Protein AF-A0A945CBU0-F1 (afdb_monomer_lite)

Sequence (86 aa):
YFLGYNLSLTDLWLIEALAQLIRNASFFIPLSIGAQEGGLLLIFTALGLPGTLGITVSFVRRIKELLWVCLGLAIGW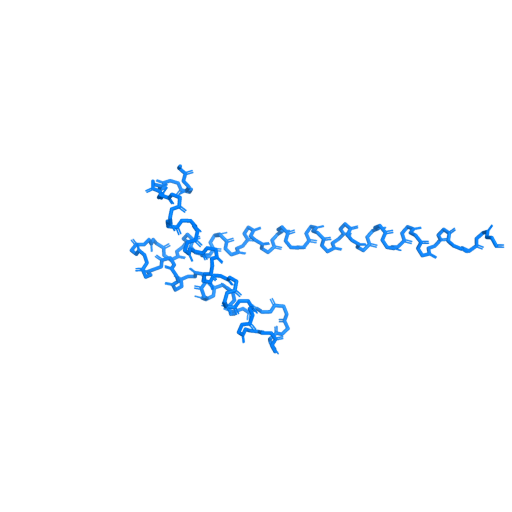GIAFNQKEL

Structure (mmCIF, N/CA/C/O backbone):
data_AF-A0A945CBU0-F1
#
_entry.id   AF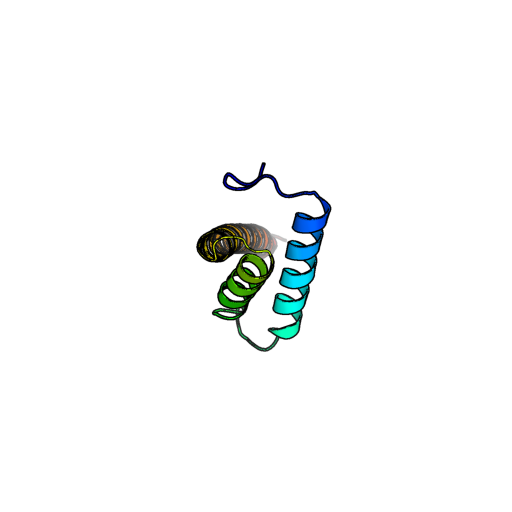-A0A945CBU0-F1
#
loop_
_atom_site.group_PDB
_atom_site.id
_atom_site.type_symbol
_atom_site.label_atom_id
_atom_site.label_alt_id
_atom_site.label_comp_id
_atom_site.label_asym_id
_atom_site.label_entity_id
_atom_site.label_seq_id
_atom_site.pdbx_PDB_ins_code
_atom_site.Cartn_x
_atom_site.Cartn_y
_atom_site.Cartn_z
_atom_site.occupancy
_atom_site.B_iso_or_equiv
_atom_site.auth_seq_id
_atom_site.auth_comp_id
_atom_site.auth_asym_id
_atom_site.auth_atom_id
_atom_site.pdbx_PDB_model_num
ATOM 1 N N . TYR A 1 1 ? -6.676 14.976 9.352 1.00 57.72 1 TYR A N 1
ATOM 2 C CA . TYR A 1 1 ? -7.917 14.522 8.694 1.00 57.72 1 TYR A CA 1
ATOM 3 C C . TYR A 1 1 ? -7.537 13.542 7.594 1.00 57.72 1 TYR A C 1
ATOM 5 O O . TYR A 1 1 ? -6.801 13.928 6.695 1.00 57.72 1 TYR A O 1
ATOM 13 N N . PHE A 1 2 ? -7.940 12.277 7.692 1.00 70.62 2 PHE A N 1
ATOM 14 C CA . PHE A 1 2 ? -7.569 11.212 6.755 1.00 70.62 2 PHE A CA 1
ATOM 15 C C . PHE A 1 2 ? -8.836 10.468 6.327 1.00 70.62 2 PHE A C 1
ATOM 17 O O . PHE A 1 2 ? -9.507 9.885 7.171 1.00 70.62 2 PHE A O 1
ATOM 24 N N . LEU A 1 3 ? -9.199 10.542 5.039 1.00 71.56 3 LEU A N 1
ATOM 25 C CA . LEU A 1 3 ? -10.401 9.900 4.473 1.00 71.56 3 LEU A CA 1
ATOM 26 C C . LEU A 1 3 ? -11.701 10.142 5.279 1.00 71.56 3 LEU A C 1
ATOM 28 O O . LEU A 1 3 ? -12.520 9.242 5.427 1.00 71.56 3 LEU A O 1
ATOM 32 N N . GLY A 1 4 ? -11.890 11.346 5.827 1.00 77.31 4 GLY A N 1
ATOM 33 C CA . GLY A 1 4 ? -13.077 11.674 6.633 1.00 77.31 4 GLY A CA 1
ATOM 34 C C . GLY A 1 4 ? -12.945 11.405 8.136 1.00 77.31 4 GLY A C 1
ATOM 35 O O . GLY A 1 4 ? -13.844 11.763 8.888 1.00 77.31 4 GLY A O 1
ATOM 36 N N . TYR A 1 5 ? -11.829 10.825 8.591 1.00 79.38 5 TYR A N 1
ATOM 37 C CA . TYR A 1 5 ? -11.594 10.475 9.993 1.00 79.38 5 TYR A CA 1
ATOM 38 C C . TYR A 1 5 ? -10.486 11.326 10.630 1.00 79.38 5 TYR A C 1
ATOM 40 O O . TYR A 1 5 ? -9.470 11.670 10.010 1.00 79.38 5 TYR A O 1
ATOM 48 N N . ASN A 1 6 ? -10.677 11.668 11.904 1.00 82.88 6 ASN A N 1
ATOM 49 C CA . ASN A 1 6 ? -9.664 12.316 12.732 1.00 82.88 6 ASN A CA 1
ATOM 50 C C . ASN A 1 6 ? -8.763 11.252 13.361 1.00 82.88 6 ASN A C 1
ATOM 52 O O . ASN A 1 6 ? -9.003 10.814 14.479 1.00 82.88 6 ASN A O 1
ATOM 56 N N . LEU A 1 7 ? -7.746 10.829 12.614 1.00 85.75 7 LEU A N 1
ATOM 57 C CA . LEU A 1 7 ? -6.693 9.950 13.117 1.00 85.75 7 LEU A CA 1
ATOM 58 C C . LEU A 1 7 ? -5.561 10.780 13.717 1.00 85.75 7 LEU A C 1
ATOM 60 O O . LEU A 1 7 ? -5.170 11.804 13.142 1.00 85.75 7 LEU A O 1
ATOM 64 N N . SER A 1 8 ? -5.033 10.331 14.854 1.00 90.88 8 SER A N 1
ATOM 65 C CA . SER A 1 8 ? -3.827 10.913 15.432 1.00 90.88 8 SER A CA 1
ATOM 66 C C . SER A 1 8 ? -2.596 10.516 14.609 1.00 90.88 8 SER A C 1
ATOM 68 O O . SER A 1 8 ? -2.617 9.559 13.829 1.00 90.88 8 SER A O 1
ATOM 70 N N . LEU A 1 9 ? -1.488 11.242 14.785 1.00 90.69 9 LEU A N 1
ATOM 71 C CA . LEU A 1 9 ? -0.218 10.858 14.158 1.00 90.69 9 LEU A CA 1
ATOM 72 C C . LEU A 1 9 ? 0.251 9.476 14.623 1.00 90.69 9 LEU A C 1
ATOM 74 O O . LEU A 1 9 ? 0.841 8.745 13.832 1.00 90.69 9 LEU A O 1
ATOM 78 N N . THR A 1 10 ? -0.044 9.110 15.871 1.00 93.00 10 THR A N 1
ATOM 79 C CA . THR A 1 10 ? 0.285 7.802 16.442 1.00 93.00 10 THR A CA 1
ATOM 80 C C . THR A 1 10 ? -0.464 6.681 15.729 1.00 93.00 10 THR A C 1
ATOM 82 O O . THR A 1 10 ? 0.149 5.674 15.385 1.00 93.00 10 THR A O 1
ATOM 85 N N . ASP A 1 11 ? -1.752 6.874 15.428 1.00 91.12 11 ASP A N 1
ATOM 86 C CA . ASP A 1 11 ? -2.554 5.882 14.700 1.00 91.12 11 ASP A CA 1
ATOM 87 C C . ASP A 1 11 ? -2.018 5.683 13.280 1.00 91.12 11 ASP A C 1
ATOM 89 O O . ASP A 1 11 ? -1.861 4.555 12.820 1.00 91.12 11 ASP A O 1
ATOM 93 N N . LEU A 1 12 ? -1.673 6.778 12.593 1.00 92.00 12 LEU A N 1
ATOM 94 C CA . LEU A 1 12 ? -1.072 6.719 11.257 1.00 92.00 12 LEU A CA 1
ATOM 95 C C . LEU A 1 12 ? 0.271 5.981 11.264 1.00 92.00 12 LEU A C 1
ATOM 97 O O . LEU A 1 12 ? 0.525 5.151 10.389 1.00 92.00 12 LEU A O 1
ATOM 101 N N . TRP A 1 13 ? 1.114 6.271 12.254 1.00 94.62 13 TRP A N 1
ATOM 102 C CA . TRP A 1 13 ? 2.394 5.594 12.443 1.00 94.62 13 TRP A CA 1
ATOM 103 C C . TRP A 1 13 ? 2.220 4.102 12.710 1.00 94.62 13 TRP A C 1
ATOM 105 O O . TRP A 1 13 ? 2.931 3.289 12.123 1.00 94.62 13 TRP A O 1
ATOM 115 N N . LEU A 1 14 ? 1.257 3.738 13.556 1.00 94.38 14 LEU A N 1
ATOM 116 C CA . LEU A 1 14 ? 0.937 2.349 13.859 1.00 94.38 14 LEU A CA 1
ATOM 117 C C . LEU A 1 14 ? 0.457 1.605 12.607 1.00 94.38 14 LEU A C 1
ATOM 119 O O . LEU A 1 14 ? 0.942 0.510 12.321 1.00 94.38 14 LEU A O 1
ATOM 123 N N . ILE A 1 15 ? -0.442 2.214 11.828 1.00 93.69 15 ILE A N 1
ATOM 124 C CA . ILE A 1 15 ? -0.927 1.651 10.561 1.00 93.69 15 ILE A CA 1
ATOM 125 C C . ILE A 1 15 ? 0.241 1.407 9.602 1.00 93.69 15 ILE A C 1
ATOM 127 O O . ILE A 1 15 ? 0.330 0.330 9.013 1.00 93.69 15 ILE A O 1
ATOM 131 N N . GLU A 1 16 ? 1.143 2.381 9.444 1.00 93.69 16 GLU A N 1
ATOM 132 C CA . GLU A 1 16 ? 2.302 2.233 8.560 1.00 93.69 16 GLU A CA 1
ATOM 133 C C . GLU A 1 16 ? 3.241 1.124 9.041 1.00 93.69 16 GLU A C 1
ATOM 135 O O . GLU A 1 16 ? 3.633 0.273 8.246 1.00 93.69 16 GLU A O 1
ATOM 140 N N . ALA A 1 17 ? 3.565 1.086 10.335 1.00 95.81 17 ALA A N 1
ATOM 141 C CA . ALA A 1 17 ? 4.445 0.071 10.906 1.00 95.81 17 ALA A CA 1
ATOM 142 C C . ALA A 1 17 ? 3.888 -1.349 10.709 1.00 95.81 17 ALA A C 1
ATOM 144 O O . ALA A 1 17 ? 4.614 -2.250 10.282 1.00 95.81 17 ALA A O 1
ATOM 145 N N . LEU A 1 18 ? 2.588 -1.548 10.950 1.00 95.62 18 LEU A N 1
ATOM 146 C CA . LEU A 1 18 ? 1.934 -2.838 10.729 1.00 95.62 18 LEU A CA 1
ATOM 147 C C . LEU A 1 18 ? 1.864 -3.191 9.236 1.00 95.62 18 LEU A C 1
ATOM 149 O O . LEU A 1 18 ? 2.097 -4.343 8.870 1.00 95.62 18 LEU A O 1
ATOM 153 N N . ALA A 1 19 ? 1.614 -2.215 8.358 1.00 93.56 19 ALA A N 1
ATOM 154 C CA . ALA A 1 19 ? 1.637 -2.433 6.913 1.00 93.56 19 ALA A CA 1
ATOM 155 C C . ALA A 1 19 ? 3.024 -2.886 6.418 1.00 93.56 19 ALA A C 1
ATOM 157 O O . ALA A 1 19 ? 3.110 -3.803 5.599 1.00 93.56 19 ALA A O 1
ATOM 158 N N . GLN A 1 20 ? 4.110 -2.302 6.939 1.00 94.31 20 GLN A N 1
ATOM 159 C CA . GLN A 1 20 ? 5.481 -2.738 6.643 1.00 94.31 20 GLN A CA 1
ATOM 160 C C . GLN A 1 20 ? 5.752 -4.152 7.167 1.00 94.31 20 GLN A C 1
ATOM 162 O O . GLN A 1 20 ? 6.359 -4.961 6.466 1.00 94.31 20 GLN A O 1
ATOM 167 N N . LEU A 1 21 ? 5.255 -4.486 8.363 1.00 95.31 21 LEU A N 1
ATOM 168 C CA . LEU A 1 21 ? 5.358 -5.837 8.912 1.00 95.31 21 LEU A CA 1
ATOM 169 C C . LEU A 1 21 ? 4.668 -6.856 8.001 1.00 95.31 21 LEU A C 1
ATOM 171 O O . LEU A 1 21 ? 5.280 -7.866 7.672 1.00 95.31 21 LEU A O 1
ATOM 175 N N . ILE A 1 22 ? 3.446 -6.578 7.537 1.00 94.25 22 ILE A N 1
ATOM 176 C CA . ILE A 1 22 ? 2.732 -7.442 6.582 1.00 94.25 22 ILE A CA 1
ATOM 177 C C . ILE A 1 22 ? 3.536 -7.589 5.294 1.00 94.25 22 ILE A C 1
ATOM 179 O O . ILE A 1 22 ? 3.731 -8.706 4.820 1.00 94.25 22 ILE A O 1
ATOM 183 N N . ARG A 1 23 ? 4.040 -6.478 4.744 1.00 91.31 23 ARG A N 1
ATOM 184 C CA . ARG A 1 23 ? 4.838 -6.486 3.514 1.00 91.31 23 ARG A CA 1
ATOM 185 C C . ARG A 1 23 ? 6.065 -7.385 3.659 1.00 91.31 23 ARG A C 1
ATOM 187 O O . ARG A 1 23 ? 6.294 -8.228 2.796 1.00 91.31 23 ARG A O 1
ATOM 194 N N . ASN A 1 24 ? 6.775 -7.276 4.777 1.00 93.56 24 ASN A N 1
ATOM 195 C CA . ASN A 1 24 ? 7.950 -8.090 5.073 1.00 93.56 24 ASN A CA 1
ATOM 196 C C . ASN A 1 24 ? 7.592 -9.555 5.353 1.00 93.56 24 ASN A C 1
ATOM 198 O O . ASN A 1 24 ? 8.256 -10.450 4.844 1.00 93.56 24 ASN A O 1
ATOM 202 N N . ALA A 1 25 ? 6.524 -9.818 6.106 1.00 94.62 25 ALA A N 1
ATOM 203 C CA . ALA A 1 25 ? 6.046 -11.172 6.380 1.00 94.62 25 ALA A CA 1
ATOM 204 C C . ALA A 1 25 ? 5.579 -11.886 5.101 1.00 94.62 25 ALA A C 1
ATOM 206 O O . ALA A 1 25 ? 5.712 -13.098 4.977 1.00 94.62 25 ALA A O 1
ATOM 207 N N . SER A 1 26 ? 5.076 -11.128 4.127 1.00 94.31 26 SER A N 1
ATOM 208 C CA . SER A 1 26 ? 4.589 -11.625 2.839 1.00 94.31 26 SER A CA 1
ATOM 209 C C . SER A 1 26 ? 5.660 -11.731 1.747 1.00 94.31 26 SER A C 1
ATOM 211 O O . SER A 1 26 ? 5.302 -11.848 0.579 1.00 94.31 26 SER A O 1
ATOM 213 N N . PHE A 1 27 ? 6.958 -11.675 2.074 1.00 91.50 27 PHE A N 1
ATOM 214 C CA . PHE A 1 27 ? 8.042 -11.602 1.077 1.00 91.50 27 PHE A CA 1
ATOM 215 C C . PHE A 1 27 ? 8.030 -12.737 0.038 1.00 91.50 27 PHE A C 1
ATOM 217 O O . PHE A 1 27 ? 8.495 -12.558 -1.084 1.00 91.50 27 PHE A O 1
ATOM 224 N N . PHE A 1 28 ? 7.504 -13.904 0.413 1.00 93.31 28 PHE A N 1
ATOM 225 C CA . PHE A 1 28 ? 7.390 -15.075 -0.455 1.00 93.31 28 PHE A CA 1
ATOM 226 C C . PHE A 1 28 ? 6.166 -15.024 -1.385 1.00 93.31 28 PHE A C 1
ATOM 228 O O . PHE A 1 28 ? 6.030 -15.869 -2.267 1.00 93.31 28 PHE A O 1
ATOM 235 N N . ILE A 1 29 ? 5.267 -14.052 -1.201 1.00 92.62 29 ILE A N 1
ATOM 236 C CA . ILE A 1 29 ? 4.086 -13.846 -2.038 1.00 92.62 29 ILE A CA 1
ATOM 237 C C . ILE A 1 29 ? 4.446 -12.835 -3.133 1.00 92.62 29 ILE A C 1
ATOM 239 O O . ILE A 1 29 ? 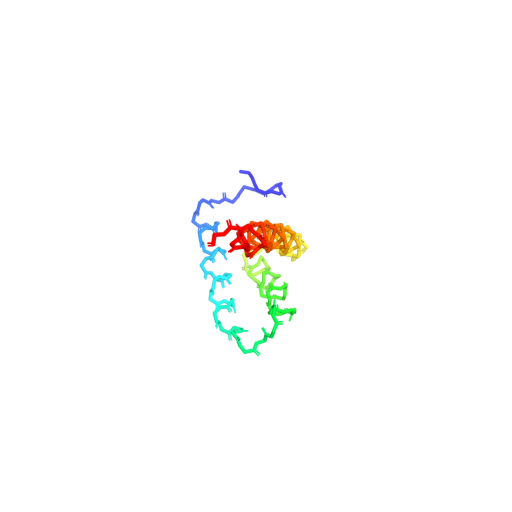4.707 -11.666 -2.826 1.00 92.62 29 ILE A O 1
ATOM 243 N N . PRO A 1 30 ? 4.427 -13.224 -4.420 1.00 85.44 30 PRO A N 1
ATOM 244 C CA . PRO A 1 30 ? 4.732 -12.306 -5.510 1.00 85.44 30 PRO A CA 1
ATOM 245 C C . PRO A 1 30 ? 3.741 -11.138 -5.510 1.00 85.44 30 PRO A C 1
ATOM 247 O O . PRO A 1 30 ? 2.527 -11.329 -5.435 1.00 85.44 30 PRO A O 1
ATOM 250 N N . LEU A 1 31 ? 4.280 -9.913 -5.530 1.00 85.56 31 LEU A N 1
ATOM 251 C CA . LEU A 1 31 ? 3.538 -8.648 -5.418 1.00 85.56 31 LEU A CA 1
ATOM 252 C C . LEU A 1 31 ? 2.693 -8.510 -4.124 1.00 85.56 31 LEU A C 1
ATOM 254 O O . LEU A 1 31 ? 2.027 -7.496 -3.921 1.00 85.56 31 LEU A O 1
ATOM 258 N N . SER A 1 32 ? 2.752 -9.486 -3.207 1.00 89.56 32 SER A N 1
ATOM 259 C CA . SER A 1 32 ? 1.962 -9.535 -1.971 1.00 89.56 32 SER A CA 1
ATOM 260 C C . SER A 1 32 ? 0.462 -9.284 -2.218 1.00 89.56 32 SER A C 1
ATOM 262 O O . SER A 1 32 ? -0.227 -8.557 -1.491 1.00 89.56 32 SER A O 1
ATOM 264 N N . ILE A 1 33 ? -0.045 -9.841 -3.322 1.00 88.75 33 ILE A N 1
ATOM 265 C CA . ILE A 1 33 ? -1.461 -9.765 -3.702 1.00 88.75 33 ILE A CA 1
ATOM 266 C C . ILE A 1 33 ? -2.281 -10.517 -2.650 1.00 88.75 33 ILE A C 1
ATOM 268 O O . ILE A 1 33 ? -1.876 -11.584 -2.189 1.00 88.75 33 ILE A O 1
ATOM 272 N N . GLY A 1 34 ? -3.400 -9.946 -2.211 1.00 89.81 34 GLY A N 1
ATOM 273 C CA . GLY A 1 34 ? -4.225 -10.479 -1.129 1.00 89.81 34 GLY A CA 1
ATOM 274 C C . GLY A 1 34 ? -3.671 -10.190 0.268 1.00 89.81 34 GLY A C 1
ATOM 275 O O . GLY A 1 34 ? -4.421 -9.761 1.142 1.00 89.81 34 GLY A O 1
ATOM 276 N N . ALA A 1 35 ? -2.364 -10.354 0.490 1.00 92.81 35 ALA A N 1
ATOM 277 C CA . ALA A 1 35 ? -1.755 -10.143 1.805 1.00 92.81 35 ALA A CA 1
ATOM 278 C C . ALA A 1 35 ? -1.768 -8.667 2.237 1.00 92.81 35 ALA A C 1
ATOM 280 O O . ALA A 1 35 ? -2.181 -8.370 3.357 1.00 92.81 35 ALA A O 1
ATOM 281 N N . GLN A 1 36 ? -1.390 -7.724 1.364 1.00 91.88 36 GLN A N 1
ATOM 282 C CA . GLN A 1 36 ? -1.466 -6.297 1.720 1.00 91.88 36 GLN A CA 1
ATOM 283 C C . GLN A 1 36 ? -2.906 -5.780 1.811 1.00 91.88 36 GLN A C 1
ATOM 285 O O . GLN A 1 36 ? -3.198 -4.986 2.701 1.00 91.88 36 GLN A O 1
ATOM 290 N N . GLU A 1 37 ? -3.803 -6.206 0.916 1.00 93.56 37 GLU A N 1
ATOM 291 C CA . GLU A 1 37 ? -5.206 -5.757 0.923 1.00 93.56 37 GLU A CA 1
ATOM 292 C C . GLU A 1 37 ? -5.941 -6.281 2.159 1.00 93.56 37 GLU A C 1
ATOM 294 O O . GLU A 1 37 ? -6.562 -5.510 2.892 1.00 93.56 37 GLU A O 1
ATOM 299 N N . GLY A 1 38 ? -5.808 -7.582 2.438 1.00 93.94 38 GLY A N 1
ATOM 300 C CA . GLY A 1 38 ? -6.380 -8.207 3.626 1.00 93.94 38 GLY A CA 1
ATOM 301 C C . GLY A 1 38 ? -5.739 -7.687 4.908 1.00 93.94 38 GLY A C 1
ATOM 302 O O . GLY A 1 38 ? -6.437 -7.389 5.871 1.00 93.94 38 GLY A O 1
ATOM 303 N N . GLY A 1 39 ? -4.421 -7.499 4.915 1.00 94.19 39 GLY A N 1
ATOM 304 C CA . GLY A 1 39 ? -3.701 -6.986 6.073 1.00 94.19 39 GLY A CA 1
ATOM 305 C C . GLY A 1 39 ? -4.090 -5.550 6.437 1.00 94.19 39 GLY A C 1
ATOM 306 O O . GLY A 1 39 ? -4.365 -5.271 7.601 1.00 94.19 39 GLY A O 1
ATOM 307 N N . LEU A 1 40 ? -4.196 -4.646 5.456 1.00 94.00 40 LEU A N 1
ATOM 308 C CA . LEU A 1 40 ? -4.690 -3.283 5.687 1.00 94.00 40 LEU A CA 1
ATOM 309 C C . LEU A 1 40 ? -6.160 -3.269 6.111 1.00 94.00 40 LEU A C 1
ATOM 311 O O . LEU A 1 40 ? -6.510 -2.512 7.012 1.00 94.00 40 LEU A O 1
ATOM 315 N N . LEU A 1 41 ? -7.013 -4.113 5.523 1.00 95.50 41 LEU A N 1
ATOM 316 C CA . LEU A 1 41 ? -8.390 -4.273 5.994 1.00 95.50 41 LEU A CA 1
ATOM 317 C C . LEU A 1 41 ? -8.413 -4.650 7.478 1.00 95.50 41 LEU A C 1
ATOM 319 O O . LEU A 1 41 ? -9.084 -3.975 8.257 1.00 95.50 41 LEU A O 1
ATOM 323 N N . LEU A 1 42 ? -7.639 -5.663 7.877 1.00 95.62 42 LEU A N 1
ATOM 324 C CA . LEU A 1 42 ? -7.574 -6.127 9.262 1.00 95.62 42 LEU A CA 1
ATOM 325 C C . LEU A 1 42 ? -7.075 -5.032 10.209 1.00 95.62 42 LEU A C 1
ATOM 327 O O . LEU A 1 42 ? -7.718 -4.790 11.228 1.00 95.62 42 LEU A O 1
ATOM 331 N N . ILE A 1 43 ? -5.999 -4.320 9.854 1.00 94.56 43 ILE A N 1
ATOM 332 C CA . ILE A 1 43 ? -5.470 -3.202 10.652 1.00 94.56 43 ILE A CA 1
ATOM 333 C C . ILE A 1 43 ? -6.548 -2.141 10.885 1.00 94.56 43 ILE A C 1
ATOM 335 O O . ILE A 1 43 ? -6.775 -1.733 12.022 1.00 94.56 43 ILE A O 1
ATOM 339 N N . PHE A 1 44 ? -7.234 -1.700 9.828 1.00 93.12 44 PHE A N 1
ATOM 340 C CA . PHE A 1 44 ? -8.257 -0.662 9.954 1.00 93.12 44 PHE A CA 1
ATOM 341 C C . PHE A 1 44 ? -9.448 -1.149 10.786 1.00 93.12 44 PHE A C 1
ATOM 343 O O . PHE A 1 44 ? -9.891 -0.429 11.678 1.00 93.12 44 PHE A O 1
ATOM 350 N N . THR A 1 45 ? -9.910 -2.386 10.576 1.00 93.81 45 THR A N 1
ATOM 351 C CA . THR A 1 45 ? -10.989 -2.958 11.399 1.00 93.81 45 THR A CA 1
ATOM 352 C C . THR A 1 45 ? -10.595 -3.110 12.870 1.00 93.81 45 THR A C 1
ATOM 354 O O . THR A 1 45 ? -11.420 -2.857 13.744 1.00 93.81 45 THR A O 1
ATOM 357 N N . ALA A 1 46 ? -9.334 -3.444 13.166 1.00 93.31 46 ALA A N 1
ATOM 358 C CA . ALA A 1 46 ? -8.823 -3.559 14.532 1.00 93.31 46 ALA A CA 1
ATOM 359 C C . ALA A 1 46 ? -8.743 -2.203 15.254 1.00 93.31 46 ALA A C 1
ATOM 361 O O . ALA A 1 46 ? -8.899 -2.144 16.470 1.00 93.31 46 ALA A O 1
ATOM 362 N N . LEU A 1 47 ? -8.559 -1.111 14.508 1.00 90.81 47 LEU A N 1
ATOM 363 C CA . LEU A 1 47 ? -8.598 0.262 15.024 1.00 90.81 47 LEU A CA 1
ATOM 364 C C . LEU A 1 47 ? -10.027 0.826 15.139 1.00 90.81 47 LEU A C 1
ATOM 366 O O . LEU A 1 47 ? -10.200 2.013 15.401 1.00 90.81 47 LEU A O 1
ATOM 370 N N . GLY A 1 48 ? -11.058 0.001 14.922 1.00 90.00 48 GLY A N 1
ATOM 371 C CA . GLY A 1 48 ? -12.459 0.429 14.951 1.00 90.00 48 GLY A CA 1
ATOM 372 C C . GLY A 1 48 ? -12.877 1.270 13.740 1.00 90.00 48 GLY A C 1
ATOM 373 O O . GLY A 1 48 ? -13.928 1.910 13.766 1.00 90.00 48 GLY A O 1
ATOM 374 N N . LEU A 1 49 ? -12.070 1.282 12.676 1.00 90.00 49 LEU A N 1
ATOM 375 C CA . LEU A 1 49 ? -12.362 1.989 11.434 1.00 90.00 49 LEU A CA 1
ATOM 376 C C . LEU A 1 49 ? -13.063 1.058 10.431 1.00 90.00 49 LEU A C 1
ATOM 378 O O . LEU A 1 49 ? -12.870 -0.160 10.465 1.00 90.00 49 LEU A O 1
ATOM 382 N N . PRO A 1 50 ? -13.846 1.602 9.480 1.00 90.50 50 PRO A N 1
ATOM 383 C CA . PRO A 1 50 ? -14.431 0.795 8.417 1.00 90.50 50 PRO A CA 1
ATOM 384 C C . PRO A 1 50 ? -13.353 0.068 7.602 1.00 90.50 50 PRO A C 1
ATOM 386 O O . PRO A 1 50 ? -12.429 0.698 7.085 1.00 90.50 50 PRO A O 1
ATOM 389 N N . GLY A 1 51 ? -13.506 -1.245 7.404 1.00 89.19 51 GLY A N 1
ATOM 390 C CA . GLY A 1 51 ? -12.589 -2.040 6.572 1.00 89.19 51 GLY A CA 1
ATOM 391 C C . GLY A 1 51 ? -12.493 -1.541 5.123 1.00 89.19 51 GLY A C 1
ATOM 392 O O . GLY A 1 51 ? -11.452 -1.671 4.481 1.00 89.19 51 GLY A O 1
ATOM 393 N N . THR A 1 52 ? -13.539 -0.870 4.631 1.00 90.56 52 THR A N 1
ATOM 394 C CA . THR A 1 52 ? -13.568 -0.181 3.334 1.00 90.56 52 THR A CA 1
ATOM 395 C C . THR A 1 52 ? -12.481 0.890 3.211 1.00 90.56 52 THR A C 1
ATOM 397 O O . THR A 1 52 ? -11.946 1.091 2.120 1.00 90.56 52 THR A O 1
ATOM 400 N N . LEU A 1 53 ? -12.100 1.550 4.314 1.00 90.62 53 LEU A N 1
ATOM 401 C CA . LEU A 1 53 ? -10.966 2.478 4.328 1.00 90.62 53 LEU A CA 1
ATOM 402 C C . LEU A 1 53 ? -9.646 1.739 4.123 1.00 90.62 53 LEU A C 1
ATOM 404 O O . LEU A 1 53 ? -8.832 2.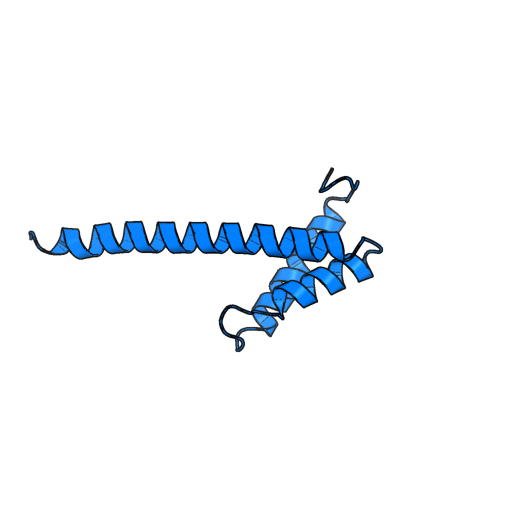189 3.322 1.00 90.62 53 LEU A O 1
ATOM 408 N N . GLY A 1 54 ? -9.461 0.589 4.777 1.00 90.19 54 GLY A N 1
ATOM 409 C CA . GLY A 1 54 ? -8.280 -0.256 4.588 1.00 90.19 54 GLY A CA 1
ATO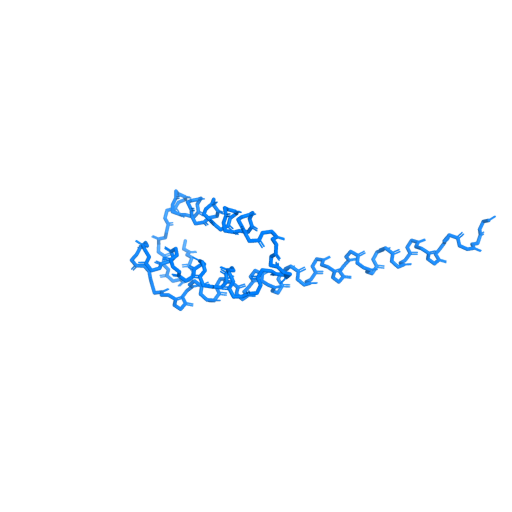M 410 C C . GLY A 1 54 ? -8.106 -0.675 3.126 1.00 90.19 54 GLY A C 1
ATOM 411 O O . GLY A 1 54 ? -7.021 -0.506 2.570 1.00 90.19 54 GLY A O 1
ATOM 412 N N . ILE A 1 55 ? -9.195 -1.101 2.472 1.00 92.31 55 ILE A N 1
ATOM 413 C CA . ILE A 1 55 ? -9.196 -1.436 1.035 1.00 92.31 55 ILE A CA 1
ATOM 414 C C . ILE A 1 55 ? -8.893 -0.205 0.167 1.00 92.31 55 ILE A C 1
ATOM 416 O O . ILE A 1 55 ? -8.100 -0.274 -0.774 1.00 92.31 55 ILE A O 1
ATOM 420 N N . THR A 1 56 ? -9.497 0.944 0.474 1.00 92.19 56 THR A N 1
ATOM 421 C CA . THR A 1 56 ? -9.258 2.186 -0.281 1.00 92.19 56 THR A CA 1
ATOM 422 C C . THR A 1 56 ? -7.785 2.585 -0.202 1.00 92.19 56 THR A C 1
ATOM 424 O O . THR A 1 56 ? -7.149 2.877 -1.216 1.00 92.19 56 THR A O 1
ATOM 427 N N . VAL A 1 57 ? -7.207 2.533 0.999 1.00 91.62 57 VAL A N 1
ATOM 428 C CA . VAL A 1 57 ? -5.793 2.831 1.235 1.00 91.62 57 VAL A CA 1
ATOM 429 C C . VAL A 1 57 ? -4.890 1.831 0.518 1.00 91.62 57 VAL A C 1
ATOM 431 O O . VAL A 1 57 ? -3.906 2.253 -0.094 1.00 91.62 57 VAL A O 1
ATOM 434 N N . SER A 1 58 ? -5.208 0.531 0.540 1.00 91.56 58 SER A N 1
ATOM 435 C CA . SER A 1 58 ? -4.414 -0.466 -0.187 1.00 91.56 58 SER A CA 1
ATOM 436 C C . SER A 1 58 ? -4.418 -0.205 -1.693 1.00 91.56 58 SER A C 1
ATOM 438 O O . SER A 1 58 ? -3.374 -0.306 -2.335 1.00 91.56 58 SER A O 1
ATOM 440 N N . PHE A 1 59 ? -5.551 0.223 -2.253 1.00 92.56 59 PHE A N 1
ATOM 441 C CA . PHE A 1 59 ? -5.661 0.542 -3.676 1.00 92.56 59 PHE A CA 1
ATOM 442 C C . PHE A 1 59 ? -4.808 1.754 -4.068 1.00 92.56 59 PHE A C 1
ATOM 444 O O . PHE A 1 59 ? -4.034 1.700 -5.025 1.00 92.56 59 PHE A O 1
ATOM 451 N N . VAL A 1 60 ? -4.880 2.834 -3.283 1.00 92.62 60 VAL A N 1
ATOM 452 C CA . VAL A 1 60 ? -4.061 4.038 -3.500 1.00 92.62 60 VAL A CA 1
ATOM 453 C C . VAL A 1 60 ? -2.569 3.708 -3.417 1.00 92.62 60 VAL A C 1
ATOM 455 O O . VAL A 1 60 ? -1.781 4.170 -4.245 1.00 92.62 60 VAL A O 1
ATOM 458 N N . ARG A 1 61 ? -2.167 2.865 -2.456 1.00 90.00 61 ARG A N 1
ATOM 459 C CA . ARG A 1 61 ? -0.776 2.399 -2.347 1.00 90.00 61 ARG A CA 1
ATOM 460 C C . ARG A 1 61 ? -0.330 1.638 -3.589 1.00 90.00 61 ARG A C 1
ATOM 462 O O . ARG A 1 61 ? 0.769 1.901 -4.067 1.00 90.00 61 ARG A O 1
ATOM 469 N N . ARG A 1 62 ? -1.177 0.762 -4.136 1.00 90.19 62 ARG A N 1
ATOM 470 C CA . ARG A 1 62 ? -0.866 -0.011 -5.347 1.00 90.19 62 ARG A CA 1
ATOM 471 C C . ARG A 1 62 ? -0.667 0.873 -6.566 1.00 90.19 62 ARG A C 1
ATOM 473 O O . ARG A 1 62 ? 0.309 0.695 -7.285 1.00 90.19 62 ARG A O 1
ATOM 480 N N . ILE A 1 63 ? -1.523 1.874 -6.754 1.00 93.62 63 ILE A N 1
ATOM 481 C CA . ILE A 1 63 ? -1.354 2.857 -7.833 1.00 93.62 63 ILE A CA 1
ATOM 482 C C . ILE A 1 63 ? -0.008 3.573 -7.684 1.00 93.62 63 ILE A C 1
ATOM 484 O O . ILE A 1 63 ? 0.746 3.676 -8.647 1.00 93.62 63 ILE A O 1
ATOM 488 N N . LYS A 1 64 ? 0.338 4.008 -6.466 1.00 93.38 64 LYS A N 1
ATOM 489 C CA . LYS A 1 64 ? 1.630 4.648 -6.196 1.00 93.38 64 LYS A CA 1
ATOM 490 C C . LYS A 1 64 ? 2.809 3.718 -6.511 1.00 93.38 64 LYS A C 1
ATOM 492 O O . LYS A 1 64 ? 3.769 4.162 -7.131 1.00 93.38 64 LYS A O 1
ATOM 497 N N . GLU A 1 65 ? 2.759 2.453 -6.087 1.00 91.50 65 GLU A N 1
ATOM 498 C CA . GLU A 1 65 ? 3.805 1.463 -6.389 1.00 91.50 65 GLU A CA 1
ATOM 499 C C . GLU A 1 65 ? 3.969 1.267 -7.904 1.00 91.50 65 GLU A C 1
ATOM 501 O O . GLU A 1 65 ? 5.092 1.322 -8.400 1.00 91.50 65 GLU A O 1
ATOM 506 N N . LEU A 1 66 ? 2.867 1.127 -8.647 1.00 93.00 66 LEU A N 1
ATOM 507 C CA . LEU A 1 66 ? 2.892 0.987 -10.105 1.00 93.00 66 LEU A CA 1
ATOM 508 C C . LEU A 1 66 ? 3.505 2.210 -10.792 1.00 93.00 66 LEU A C 1
ATOM 510 O O . LEU A 1 66 ? 4.340 2.049 -11.677 1.00 93.00 66 LEU A O 1
ATOM 514 N N . LEU A 1 67 ? 3.154 3.422 -10.354 1.00 96.44 67 LEU A N 1
ATOM 515 C CA . LEU A 1 67 ? 3.748 4.652 -10.885 1.00 96.44 67 LEU A CA 1
ATOM 516 C C . LEU A 1 67 ? 5.271 4.663 -10.712 1.00 96.44 67 LEU A C 1
ATOM 518 O O . LEU A 1 67 ? 5.992 4.969 -11.660 1.00 96.44 67 LEU A O 1
ATOM 522 N N . TRP A 1 68 ? 5.773 4.281 -9.534 1.00 95.44 68 TRP A N 1
ATOM 523 C CA . TRP A 1 68 ? 7.216 4.209 -9.286 1.00 95.44 68 TRP A CA 1
ATOM 524 C C . TRP A 1 68 ? 7.911 3.131 -10.111 1.00 95.44 68 TRP A C 1
ATOM 526 O O . TRP A 1 68 ? 9.004 3.374 -10.619 1.00 95.44 68 TRP A O 1
ATOM 536 N N . VAL A 1 69 ? 7.280 1.969 -10.290 1.00 94.19 69 VAL A N 1
ATOM 537 C CA . VAL A 1 69 ? 7.802 0.910 -11.163 1.00 94.19 69 VAL A CA 1
ATOM 538 C C . VAL A 1 69 ? 7.881 1.400 -12.609 1.00 94.19 69 VAL A C 1
ATOM 540 O O . VAL A 1 69 ? 8.926 1.261 -13.238 1.00 94.19 69 VAL A O 1
ATOM 543 N N . CYS A 1 70 ? 6.824 2.030 -13.128 1.00 96.12 70 CYS A N 1
ATOM 544 C CA . CYS A 1 70 ? 6.808 2.584 -14.482 1.00 96.12 70 CYS A CA 1
ATOM 545 C C . CYS A 1 70 ? 7.889 3.652 -14.683 1.00 96.12 70 CYS A C 1
ATOM 547 O O . CYS A 1 70 ? 8.601 3.616 -15.684 1.00 96.12 70 CYS A O 1
ATOM 549 N N . LEU A 1 71 ? 8.048 4.572 -13.726 1.00 96.56 71 LEU A N 1
ATOM 550 C CA . LEU A 1 71 ? 9.096 5.595 -13.771 1.00 96.56 71 LEU A CA 1
ATOM 551 C C . LEU A 1 71 ? 10.497 4.975 -13.739 1.00 96.56 71 LEU A C 1
ATOM 553 O O . LEU A 1 71 ? 11.344 5.340 -14.550 1.00 96.56 71 LEU A O 1
ATOM 557 N N . GLY A 1 72 ? 10.734 4.014 -12.844 1.00 95.56 72 GLY A N 1
ATOM 558 C CA . GLY A 1 72 ? 12.013 3.311 -12.752 1.00 95.56 72 GLY A CA 1
ATOM 559 C C . GLY A 1 72 ? 12.363 2.567 -14.040 1.00 95.56 72 GLY A C 1
ATOM 560 O O . GLY A 1 72 ? 13.494 2.656 -14.513 1.00 95.56 72 GLY A O 1
ATOM 561 N N . LEU A 1 73 ? 11.382 1.896 -14.651 1.00 95.50 73 LEU A N 1
ATOM 562 C CA . LEU A 1 73 ? 11.550 1.223 -15.938 1.00 95.50 73 LEU A CA 1
ATOM 563 C C . LEU A 1 73 ? 11.817 2.214 -17.075 1.00 95.50 73 LEU A C 1
ATOM 565 O O . LEU A 1 73 ? 12.699 1.959 -17.886 1.00 95.50 73 LEU A O 1
ATOM 569 N N . ALA A 1 74 ? 11.114 3.348 -17.125 1.00 95.31 74 ALA A N 1
ATOM 570 C CA . ALA A 1 74 ? 11.329 4.372 -18.148 1.00 95.31 74 ALA A CA 1
ATOM 571 C C . ALA A 1 74 ? 12.737 4.984 -18.065 1.00 95.31 74 ALA A C 1
ATOM 573 O O . ALA A 1 74 ? 13.418 5.120 -19.081 1.00 95.31 74 ALA A O 1
ATOM 574 N N . ILE A 1 75 ? 13.201 5.300 -16.852 1.00 95.56 75 ILE A N 1
ATOM 575 C CA . ILE A 1 75 ? 14.552 5.823 -16.617 1.00 95.56 75 ILE A CA 1
ATOM 576 C C . ILE A 1 75 ? 15.601 4.758 -16.954 1.00 95.56 75 ILE A C 1
ATOM 578 O O . ILE A 1 75 ? 16.553 5.039 -17.680 1.00 95.56 75 ILE A O 1
ATOM 582 N N . GLY A 1 76 ? 15.417 3.528 -16.466 1.00 93.94 76 GLY A N 1
ATOM 583 C CA . GLY A 1 76 ? 16.330 2.417 -16.733 1.00 93.94 76 GLY A CA 1
ATOM 584 C C . GLY A 1 76 ? 16.440 2.096 -18.224 1.00 93.94 76 GLY A C 1
ATOM 585 O O . GLY A 1 76 ? 17.544 1.902 -18.727 1.00 93.94 76 GLY A O 1
ATOM 586 N N . TRP A 1 77 ? 15.316 2.121 -18.945 1.00 93.94 77 TRP A N 1
ATOM 587 C CA . TRP A 1 77 ? 15.281 1.999 -20.401 1.00 93.94 77 TRP A CA 1
ATOM 588 C C . TRP A 1 77 ? 16.074 3.132 -21.055 1.00 93.94 77 TRP A C 1
ATOM 590 O O . TRP A 1 77 ? 16.947 2.871 -21.880 1.00 93.94 77 TRP A O 1
ATOM 600 N N . GLY A 1 78 ? 15.828 4.385 -20.662 1.00 90.88 78 GLY A N 1
ATOM 601 C CA . GLY A 1 78 ? 16.562 5.539 -21.183 1.00 90.88 78 GLY A CA 1
ATOM 602 C C . GLY A 1 78 ? 18.078 5.390 -21.031 1.00 90.88 78 GLY A C 1
ATOM 603 O O . GLY A 1 78 ? 18.814 5.621 -21.982 1.00 90.88 78 GLY A O 1
ATOM 604 N N . ILE A 1 79 ? 18.550 4.922 -19.874 1.00 91.00 79 ILE A N 1
ATOM 605 C CA . ILE A 1 79 ? 19.981 4.696 -19.625 1.00 91.00 79 ILE A CA 1
ATOM 606 C C . ILE A 1 79 ? 20.517 3.523 -20.461 1.00 91.00 79 ILE A C 1
ATOM 608 O O . ILE A 1 79 ? 21.571 3.648 -21.081 1.00 91.00 79 ILE A O 1
ATOM 612 N N . ALA A 1 80 ? 19.802 2.396 -20.507 1.00 87.56 80 ALA A N 1
ATOM 613 C CA . ALA A 1 80 ? 20.257 1.184 -21.189 1.00 87.56 80 ALA A CA 1
ATOM 614 C C . ALA A 1 80 ? 20.422 1.372 -22.705 1.00 87.56 80 ALA A C 1
ATOM 616 O O . ALA A 1 80 ? 21.364 0.844 -23.295 1.00 87.56 80 ALA A O 1
ATOM 617 N N . PHE A 1 81 ? 19.529 2.131 -23.343 1.00 80.12 81 PHE A N 1
ATOM 618 C CA . PHE A 1 81 ? 19.600 2.376 -24.786 1.00 80.12 81 PHE A CA 1
ATOM 619 C C . PHE A 1 81 ? 20.508 3.554 -25.161 1.00 80.12 81 PHE A C 1
ATOM 621 O O . PHE A 1 81 ? 20.997 3.584 -26.285 1.00 80.12 81 PHE A O 1
ATOM 628 N N . ASN A 1 82 ? 20.812 4.461 -24.226 1.00 70.12 82 ASN A N 1
ATOM 629 C CA . ASN A 1 82 ? 21.764 5.558 -24.438 1.00 70.12 82 ASN A CA 1
ATOM 630 C C . ASN A 1 82 ? 23.241 5.135 -24.243 1.00 70.12 82 ASN A C 1
ATOM 632 O O . ASN A 1 82 ? 24.149 5.908 -24.518 1.00 70.12 82 ASN A O 1
ATOM 636 N N . GLN A 1 83 ? 23.503 3.902 -23.785 1.00 60.66 83 GLN A N 1
ATOM 637 C CA . GLN A 1 83 ? 24.854 3.321 -23.661 1.00 60.66 83 GLN A CA 1
ATOM 638 C C . GLN A 1 83 ? 25.412 2.752 -24.979 1.00 60.66 83 GLN A C 1
ATOM 640 O O . GLN A 1 83 ? 26.565 2.344 -25.017 1.00 60.66 83 GLN A O 1
ATOM 645 N N . LYS A 1 84 ? 24.618 2.692 -26.057 1.00 55.50 84 LYS A N 1
ATOM 646 C CA . LYS A 1 84 ? 25.047 2.112 -27.343 1.00 55.50 84 LYS A CA 1
ATOM 647 C C . LYS A 1 84 ? 25.838 3.064 -28.254 1.00 55.50 84 LYS A C 1
ATOM 649 O O . LYS A 1 84 ? 26.222 2.635 -29.336 1.00 55.50 84 LYS A O 1
ATOM 654 N N . GLU A 1 85 ? 26.077 4.311 -27.841 1.00 57.38 85 GLU A N 1
ATOM 655 C CA . GLU A 1 85 ? 26.752 5.332 -28.667 1.00 57.38 85 GLU A CA 1
ATOM 656 C C . GLU A 1 85 ? 28.142 5.776 -28.154 1.00 57.38 85 GLU A C 1
ATOM 658 O O . GLU A 1 85 ? 28.648 6.813 -28.579 1.00 57.38 85 GLU A O 1
ATOM 663 N N . LEU A 1 86 ? 28.786 4.995 -27.277 1.00 49.22 86 LEU A N 1
ATOM 664 C CA . LEU A 1 86 ? 30.201 5.150 -26.889 1.00 49.22 86 LEU A CA 1
ATOM 665 C C . LEU A 1 86 ? 30.978 3.867 -27.200 1.00 49.22 86 LEU A C 1
ATOM 667 O O . LEU A 1 86 ? 32.159 3.991 -27.593 1.00 49.22 86 LEU A O 1
#

pLDDT: mean 89.1, std 9.78, range [49.22, 96.56]

Secondary structure (DSSP, 8-state):
-BTTB---HHHHHHHHHHHHHHHHHTTTSGGGTTHHHHHHHHHHHHTTS-HHHHHHHHHHHHHHHHHHHHHHHHHHHHHHHHGGG-

Foldseek 3Di:
DAPPDDDDPVLVVVLVVQLVVQCVVQVVPVVCPPSSLVSLL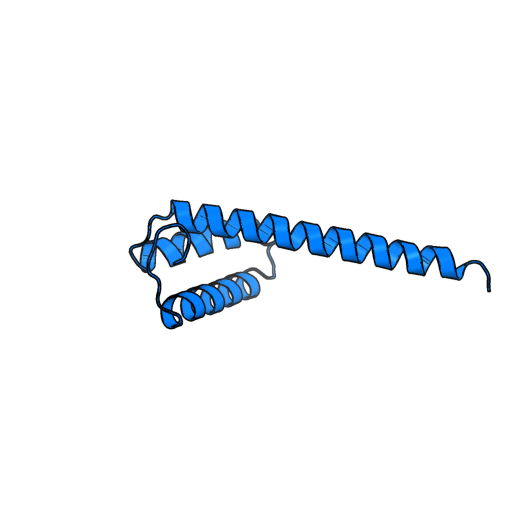VSQVVVVHHSVSSNVVSVVVVVVVVVVVVVVVVVVVVVVVVVPPD

Radius of gyration: 17.12 Å; chains: 1; bounding box: 45×30×45 Å